Protein AF-A0A3B0UXK5-F1 (afdb_monomer)

Mean predicted aligned error: 5.71 Å

Foldseek 3Di:
DWDKDKDKDKDFQAPVPQPDDDPVNVPDDGLHLCSCVVVVVVCVVVQKDWDDKDFFDQDPVRDTDDDDPDDDDDDGRIMIIMIMGTD

Solvent-accessible surface area (backbone atoms only — not comparable to full-atom values): 5390 Å² total; per-residue (Å²): 133,92,54,74,45,75,49,77,48,79,49,57,17,24,59,90,71,39,89,77,77,47,82,76,57,69,78,49,60,65,54,33,68,73,45,33,47,67,61,52,50,57,40,40,77,72,57,39,42,83,77,44,76,40,83,42,47,70,46,99,81,74,43,74,62,79,71,82,97,64,96,66,90,81,86,73,46,31,27,47,34,36,29,37,29,79,109

pLDDT: mean 86.7, std 11.91, range [57.19, 98.44]

Structure (mmCIF, N/CA/C/O backbone):
data_AF-A0A3B0UXK5-F1
#
_entry.id   AF-A0A3B0UXK5-F1
#
loop_
_atom_site.group_PDB
_atom_site.id
_atom_site.type_symbol
_atom_site.label_atom_id
_atom_site.label_alt_id
_atom_site.label_comp_id
_atom_site.label_asym_id
_atom_site.label_entity_id
_atom_site.label_seq_id
_atom_site.pdbx_PDB_ins_code
_atom_site.Cartn_x
_atom_site.Cartn_y
_atom_site.Cartn_z
_atom_site.occupancy
_atom_site.B_iso_or_equiv
_atom_site.auth_seq_id
_atom_site.auth_comp_id
_atom_site.auth_asym_id
_atom_site.auth_atom_id
_atom_site.pdbx_PDB_model_num
ATOM 1 N N . MET A 1 1 ? -24.556 3.604 16.473 1.00 73.31 1 MET A N 1
ATOM 2 C CA . MET A 1 1 ? -24.014 3.817 15.112 1.00 73.31 1 MET A CA 1
ATOM 3 C C . MET A 1 1 ? -22.704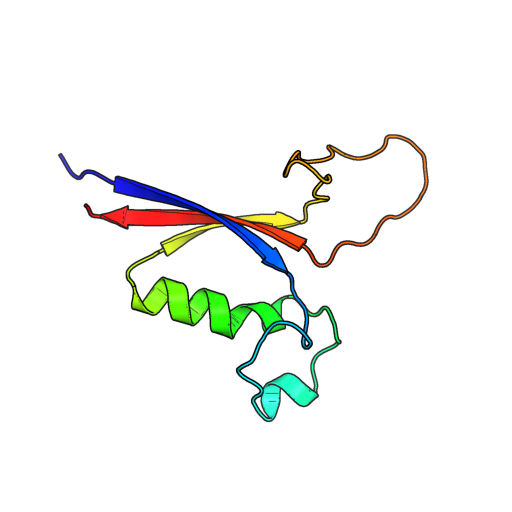 3.066 15.022 1.00 73.31 1 MET A C 1
ATOM 5 O O . MET A 1 1 ? -22.004 3.016 16.026 1.00 73.31 1 MET A O 1
ATOM 9 N N . GLN A 1 2 ? -22.400 2.461 13.879 1.00 88.75 2 GLN A N 1
ATOM 10 C CA . GLN A 1 2 ? -21.125 1.774 13.679 1.00 88.75 2 GLN A CA 1
ATOM 11 C C . GLN A 1 2 ? -19.985 2.802 13.619 1.00 88.75 2 GLN A C 1
ATOM 13 O O . GLN A 1 2 ? -20.108 3.801 12.910 1.00 88.75 2 GLN A O 1
ATOM 18 N N . GLN A 1 3 ? -18.916 2.573 14.386 1.00 94.50 3 GLN A N 1
ATOM 19 C CA . GLN A 1 3 ? -17.688 3.372 14.357 1.00 94.50 3 GLN A CA 1
ATOM 20 C C . GLN A 1 3 ? -16.623 2.664 13.512 1.00 94.50 3 GLN A C 1
ATOM 22 O O . GLN A 1 3 ? -16.636 1.437 13.389 1.00 94.50 3 GLN A O 1
ATOM 27 N N . TRP A 1 4 ? -15.747 3.455 12.895 1.00 97.00 4 TRP A N 1
ATOM 28 C CA . TRP A 1 4 ? -14.702 2.977 11.995 1.00 97.00 4 TRP A CA 1
ATOM 29 C C . TRP A 1 4 ? -13.342 3.492 12.447 1.00 97.00 4 TRP A C 1
ATOM 31 O O . TRP A 1 4 ? -13.182 4.682 12.719 1.00 97.00 4 TRP A O 1
ATOM 41 N N . GLU A 1 5 ? -12.363 2.597 12.454 1.00 97.81 5 GLU A N 1
ATOM 42 C CA . GLU A 1 5 ? -10.946 2.931 12.528 1.00 97.81 5 GLU A CA 1
ATOM 43 C C . GLU A 1 5 ? -10.380 2.987 11.102 1.00 97.81 5 GLU A C 1
ATOM 45 O O . GLU A 1 5 ? -10.740 2.154 10.266 1.00 97.81 5 GLU A O 1
ATOM 50 N N . TYR A 1 6 ? -9.503 3.954 10.821 1.00 97.88 6 TYR A N 1
ATOM 51 C CA . TYR A 1 6 ? -8.861 4.132 9.515 1.00 97.88 6 TYR A CA 1
ATOM 52 C C . TYR A 1 6 ? -7.346 3.987 9.623 1.00 97.88 6 TYR A C 1
ATOM 54 O O . TYR A 1 6 ? -6.740 4.422 10.601 1.00 97.88 6 TYR A O 1
ATOM 62 N N . LEU A 1 7 ? -6.740 3.427 8.579 1.00 97.69 7 LEU A N 1
ATOM 63 C CA . LEU A 1 7 ? -5.298 3.254 8.450 1.00 97.69 7 LEU A CA 1
ATOM 64 C C . LEU A 1 7 ? -4.851 3.706 7.060 1.00 97.69 7 LEU A C 1
ATOM 66 O O . LEU A 1 7 ? -5.365 3.226 6.053 1.00 97.69 7 LEU A O 1
ATOM 70 N N . THR A 1 8 ? -3.879 4.613 7.000 1.00 96.19 8 THR A N 1
ATOM 71 C CA . THR A 1 8 ? -3.276 5.095 5.750 1.00 96.19 8 THR A CA 1
ATOM 72 C C . THR A 1 8 ? -1.806 4.717 5.706 1.00 96.19 8 THR A C 1
ATOM 74 O O . THR A 1 8 ? -1.083 4.994 6.662 1.00 96.19 8 THR A O 1
ATOM 77 N N . LEU A 1 9 ? -1.357 4.101 4.615 1.00 94.69 9 LEU A N 1
ATOM 78 C CA . LEU A 1 9 ? 0.016 3.614 4.467 1.00 94.69 9 LEU A CA 1
ATOM 79 C C . LEU A 1 9 ? 0.504 3.788 3.030 1.00 94.69 9 LEU A C 1
ATOM 81 O O . LEU A 1 9 ? -0.275 3.673 2.081 1.00 94.69 9 LEU A O 1
ATOM 85 N N . PHE A 1 10 ? 1.811 3.982 2.871 1.00 94.06 10 PHE A N 1
ATOM 86 C CA . PHE A 1 10 ? 2.474 3.785 1.589 1.00 94.06 10 PHE A CA 1
ATOM 87 C C . PHE A 1 10 ? 2.964 2.343 1.495 1.00 94.06 10 PHE A C 1
ATOM 89 O O . PHE A 1 10 ? 3.718 1.886 2.352 1.00 94.06 10 PHE A O 1
ATOM 96 N N . ILE A 1 11 ? 2.538 1.632 0.455 1.00 93.69 11 ILE A N 1
ATOM 97 C CA . ILE A 1 11 ? 2.973 0.262 0.176 1.00 93.69 11 ILE A CA 1
ATOM 98 C C . ILE A 1 11 ? 3.777 0.280 -1.122 1.00 93.69 11 ILE A C 1
ATOM 100 O O . ILE A 1 11 ? 3.356 0.875 -2.116 1.00 93.69 11 ILE A O 1
ATOM 104 N N . GLU A 1 12 ? 4.955 -0.338 -1.107 1.00 93.44 12 GLU A N 1
ATOM 105 C CA . GLU A 1 12 ? 5.810 -0.457 -2.284 1.00 93.44 12 GLU A CA 1
ATOM 106 C C . GLU A 1 12 ? 5.643 -1.829 -2.940 1.00 93.44 12 GLU A C 1
ATOM 108 O O . GLU A 1 12 ? 5.861 -2.872 -2.321 1.00 93.44 12 GLU A O 1
ATOM 113 N N . ALA A 1 13 ? 5.301 -1.826 -4.225 1.00 93.00 13 ALA A N 1
ATOM 114 C CA . ALA A 1 13 ? 5.350 -2.999 -5.075 1.00 93.00 13 ALA A CA 1
ATOM 115 C C . ALA A 1 13 ? 6.810 -3.326 -5.396 1.00 93.00 13 ALA A C 1
ATOM 117 O O . ALA A 1 13 ? 7.361 -2.817 -6.369 1.00 93.00 13 ALA A O 1
ATOM 118 N N . SER A 1 14 ? 7.454 -4.145 -4.565 1.00 91.06 14 SER A N 1
ATOM 119 C CA . SER A 1 14 ? 8.804 -4.642 -4.825 1.00 91.06 14 SER A CA 1
ATOM 120 C C . SER A 1 14 ? 8.997 -6.061 -4.304 1.00 91.06 14 SER A C 1
ATOM 122 O O . SER A 1 14 ? 8.680 -6.356 -3.149 1.00 91.06 14 SER A O 1
ATOM 124 N N . LYS A 1 15 ? 9.607 -6.918 -5.131 1.00 87.12 15 LYS A N 1
ATOM 125 C CA . LYS A 1 15 ? 10.104 -8.234 -4.697 1.00 87.12 15 LYS A CA 1
ATOM 126 C C . LYS A 1 15 ? 11.113 -8.130 -3.546 1.00 87.12 15 LYS A C 1
ATOM 128 O O . LYS A 1 15 ? 11.212 -9.040 -2.734 1.00 87.12 15 LYS A O 1
ATOM 133 N N . ASP A 1 16 ? 11.844 -7.023 -3.442 1.00 83.12 16 ASP A N 1
ATOM 134 C CA . ASP A 1 16 ? 12.878 -6.851 -2.413 1.00 83.12 16 ASP A CA 1
ATOM 135 C C . ASP A 1 16 ? 12.283 -6.606 -1.015 1.00 83.12 16 ASP A C 1
ATOM 137 O O . ASP A 1 16 ? 12.950 -6.827 -0.008 1.00 83.12 16 ASP A O 1
ATOM 141 N N . VAL A 1 17 ? 11.028 -6.145 -0.954 1.00 73.31 17 VAL A N 1
ATOM 142 C CA . VAL A 1 17 ? 10.337 -5.780 0.292 1.00 73.31 17 VAL A CA 1
ATOM 143 C C . VAL A 1 17 ? 9.426 -6.912 0.779 1.00 73.31 17 VAL A C 1
ATOM 145 O O . VAL A 1 17 ? 9.277 -7.108 1.986 1.00 73.31 17 VAL A O 1
ATOM 148 N N . SER A 1 18 ? 8.827 -7.696 -0.127 1.00 64.56 18 SER A N 1
ATOM 149 C CA . SER A 1 18 ? 7.951 -8.802 0.267 1.00 64.56 18 SER A CA 1
ATOM 150 C C . SER A 1 18 ? 8.769 -10.024 0.703 1.00 64.56 18 SER A C 1
ATOM 152 O O . SER A 1 18 ? 9.293 -10.763 -0.126 1.00 64.56 18 SER A O 1
ATOM 154 N N . MET A 1 19 ? 8.837 -10.295 2.009 1.00 57.19 19 MET A N 1
ATOM 155 C CA . MET A 1 19 ? 9.481 -11.509 2.542 1.00 57.19 19 MET A CA 1
ATOM 156 C C . MET A 1 19 ? 8.739 -12.814 2.189 1.00 57.19 19 MET A C 1
ATOM 158 O O . MET A 1 19 ? 9.276 -13.900 2.393 1.00 57.19 19 MET A O 1
ATOM 162 N N . ALA A 1 20 ? 7.513 -12.731 1.667 1.00 58.84 20 ALA A N 1
ATOM 163 C CA . ALA A 1 20 ? 6.715 -13.883 1.260 1.00 58.84 20 ALA A CA 1
ATOM 164 C C . ALA A 1 20 ? 6.911 -14.167 -0.236 1.00 58.84 20 ALA A C 1
ATOM 166 O O . ALA A 1 20 ? 6.070 -13.841 -1.071 1.00 58.84 20 ALA A O 1
ATOM 167 N N . TYR A 1 21 ? 8.056 -14.759 -0.566 1.00 59.47 21 TYR A N 1
ATOM 168 C CA . TYR A 1 21 ? 8.307 -15.313 -1.892 1.00 59.47 21 TYR A CA 1
ATOM 169 C C . TYR A 1 21 ? 7.518 -16.616 -2.063 1.00 59.47 21 TYR A C 1
ATOM 171 O O . TYR A 1 21 ? 7.740 -17.585 -1.338 1.00 59.47 21 TYR A O 1
ATOM 179 N N . THR A 1 22 ? 6.609 -16.655 -3.035 1.00 65.88 22 THR A N 1
ATOM 180 C CA . THR A 1 22 ? 5.997 -17.898 -3.536 1.00 65.88 22 THR A CA 1
ATOM 181 C C . THR A 1 22 ? 6.534 -18.208 -4.934 1.00 65.88 22 THR A C 1
ATOM 183 O O . THR A 1 22 ? 6.996 -17.305 -5.631 1.00 65.88 22 THR A O 1
ATOM 186 N N . ALA A 1 23 ? 6.447 -19.459 -5.395 1.00 62.88 23 ALA A N 1
ATOM 187 C CA . ALA A 1 23 ? 6.837 -19.814 -6.768 1.00 62.88 23 ALA A CA 1
ATOM 188 C C . ALA A 1 23 ? 6.070 -18.989 -7.826 1.00 62.88 23 ALA A C 1
ATOM 190 O O . ALA A 1 23 ? 6.613 -18.629 -8.867 1.00 62.88 23 ALA A O 1
ATOM 191 N N . GLU A 1 24 ? 4.825 -18.605 -7.530 1.00 67.56 24 GLU A N 1
ATOM 192 C CA . GLU A 1 24 ? 4.026 -17.721 -8.388 1.00 67.56 24 GLU A CA 1
ATOM 193 C C . GLU A 1 24 ? 4.623 -16.305 -8.483 1.00 67.56 24 GLU A C 1
ATOM 195 O O . GLU A 1 24 ? 4.606 -15.694 -9.553 1.00 67.56 24 GLU A O 1
ATOM 200 N N . SER A 1 25 ? 5.245 -15.811 -7.404 1.00 68.69 25 SER A N 1
ATOM 201 C CA . SER A 1 25 ? 5.921 -14.507 -7.373 1.00 68.69 25 SER A CA 1
ATOM 202 C C . SER A 1 25 ? 7.205 -14.450 -8.216 1.00 68.69 25 SER A C 1
ATOM 204 O O . SER A 1 25 ? 7.628 -13.364 -8.626 1.00 68.69 25 SER A O 1
ATOM 206 N N . GLU A 1 26 ? 7.821 -15.593 -8.544 1.00 73.88 26 GLU A N 1
ATOM 207 C CA . GLU A 1 26 ? 9.044 -15.635 -9.358 1.00 73.88 26 GLU A CA 1
ATOM 208 C C . GLU A 1 26 ? 8.798 -15.124 -10.781 1.00 73.88 26 GLU A C 1
ATOM 210 O O . GLU A 1 26 ? 9.628 -14.394 -11.324 1.00 73.88 26 GLU A O 1
ATOM 215 N N . THR A 1 27 ? 7.616 -15.404 -11.335 1.00 85.69 27 THR A N 1
ATOM 216 C CA . THR A 1 27 ? 7.225 -14.998 -12.697 1.00 85.69 27 THR A CA 1
ATOM 217 C C . THR A 1 27 ? 6.860 -13.518 -12.831 1.00 85.69 27 THR A C 1
ATOM 219 O O . THR A 1 27 ? 6.859 -12.980 -13.938 1.00 85.69 27 THR A O 1
ATOM 222 N N . LEU A 1 28 ? 6.579 -12.831 -11.720 1.00 87.19 28 LEU A N 1
ATOM 223 C CA . LEU A 1 28 ? 6.195 -11.421 -11.738 1.00 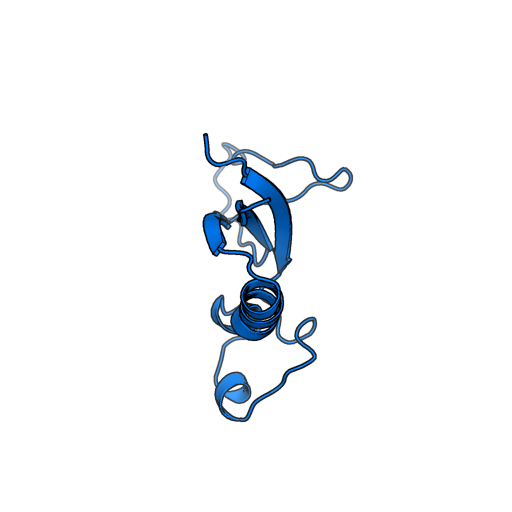87.19 28 LEU A CA 1
ATOM 224 C C . LEU A 1 28 ? 7.378 -10.515 -12.106 1.00 87.19 28 LEU A C 1
ATOM 226 O O . LEU A 1 28 ? 8.535 -10.812 -11.806 1.00 87.19 28 LEU A O 1
ATOM 230 N N . ALA A 1 29 ? 7.103 -9.349 -12.691 1.00 91.50 29 ALA A N 1
ATOM 231 C CA . ALA A 1 29 ? 8.112 -8.298 -12.805 1.00 91.50 29 ALA A CA 1
ATOM 232 C C . ALA A 1 29 ? 8.508 -7.769 -11.411 1.00 91.50 29 ALA A C 1
ATOM 234 O O . ALA A 1 29 ? 7.714 -7.825 -10.472 1.00 91.50 29 ALA A O 1
ATOM 235 N N . ARG A 1 30 ? 9.725 -7.218 -11.269 1.00 90.31 30 ARG A N 1
ATOM 236 C CA . ARG A 1 30 ? 10.262 -6.734 -9.976 1.00 90.31 30 ARG A CA 1
ATOM 237 C C . ARG A 1 30 ? 9.316 -5.779 -9.240 1.00 90.31 30 ARG A C 1
ATOM 239 O O . ARG A 1 30 ? 9.217 -5.869 -8.022 1.00 90.31 30 ARG A O 1
ATOM 246 N N . PHE A 1 31 ? 8.639 -4.904 -9.987 1.00 92.94 31 PHE A N 1
ATOM 247 C CA . PHE A 1 31 ? 7.733 -3.876 -9.464 1.00 92.94 31 PHE A CA 1
ATOM 248 C C . PHE A 1 31 ? 6.262 -4.119 -9.840 1.00 92.94 31 PHE A C 1
ATOM 250 O O . PHE A 1 31 ? 5.479 -3.181 -9.985 1.00 92.94 31 PHE A O 1
ATOM 257 N N . SER A 1 32 ? 5.888 -5.381 -10.074 1.00 92.31 32 SER A N 1
ATOM 258 C CA . SER A 1 32 ? 4.506 -5.747 -10.394 1.00 92.31 32 SER A CA 1
ATOM 259 C C . SER A 1 32 ? 3.602 -5.469 -9.186 1.00 92.31 32 SER A C 1
ATOM 261 O O . SER A 1 32 ? 3.947 -5.913 -8.097 1.00 92.31 32 SER A O 1
ATOM 263 N N . PRO A 1 33 ? 2.431 -4.820 -9.320 1.00 92.06 33 PRO A N 1
ATOM 264 C CA . PRO A 1 33 ? 1.572 -4.515 -8.169 1.00 92.06 33 PRO A CA 1
ATOM 265 C C . PRO A 1 33 ? 1.173 -5.739 -7.326 1.00 92.06 33 PRO A C 1
ATOM 267 O O . PRO A 1 33 ? 0.987 -5.634 -6.116 1.00 92.06 33 PRO A O 1
ATOM 270 N N . GLN A 1 34 ? 1.103 -6.918 -7.948 1.00 91.12 34 GLN A N 1
ATOM 271 C CA . GLN A 1 34 ? 0.838 -8.201 -7.295 1.00 91.12 34 GLN A CA 1
ATOM 272 C C . GLN A 1 34 ? 1.877 -8.554 -6.217 1.00 91.12 34 GLN A C 1
ATOM 274 O O . GLN A 1 34 ? 1.565 -9.309 -5.302 1.00 91.12 34 GLN A O 1
ATOM 279 N N . THR A 1 35 ? 3.088 -7.982 -6.249 1.00 91.19 35 THR A N 1
ATOM 280 C CA . THR A 1 35 ? 4.083 -8.207 -5.188 1.00 91.19 35 THR A CA 1
ATOM 281 C C . THR A 1 35 ? 3.660 -7.604 -3.842 1.00 91.19 35 THR A C 1
ATOM 283 O O . THR A 1 35 ? 4.275 -7.907 -2.826 1.00 91.19 35 THR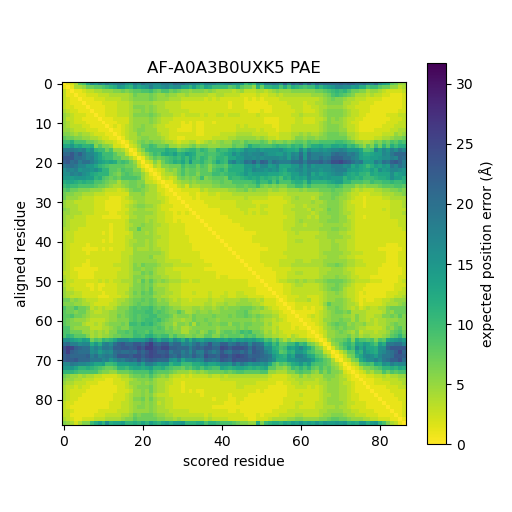 A O 1
ATOM 286 N N . MET A 1 36 ? 2.617 -6.764 -3.798 1.00 91.31 36 MET A N 1
ATOM 287 C CA . MET A 1 36 ? 2.055 -6.219 -2.554 1.00 91.31 36 MET A CA 1
ATOM 288 C C . MET A 1 36 ? 1.036 -7.146 -1.8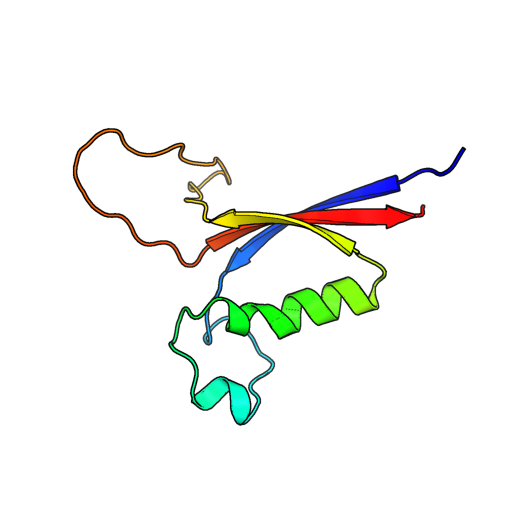82 1.00 91.31 36 MET A C 1
ATO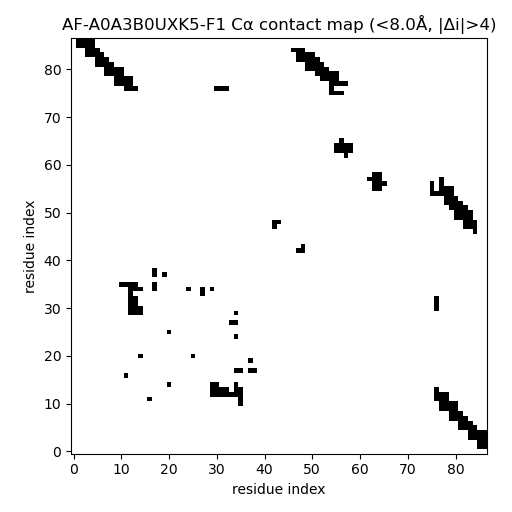M 290 O O . MET A 1 36 ? 0.680 -6.898 -0.729 1.00 91.31 36 MET A O 1
ATOM 294 N N . MET A 1 37 ? 0.570 -8.203 -2.564 1.00 91.19 37 MET A N 1
ATOM 295 C CA . MET A 1 37 ? -0.468 -9.103 -2.039 1.00 91.19 37 MET A CA 1
ATOM 296 C C . MET A 1 37 ? -0.143 -9.649 -0.639 1.00 91.19 37 MET A C 1
ATOM 298 O O . MET A 1 37 ? -1.021 -9.562 0.211 1.00 91.19 37 MET A O 1
ATOM 302 N N . PRO A 1 38 ? 1.096 -10.073 -0.309 1.00 90.06 38 PRO A N 1
ATOM 303 C CA . PRO A 1 38 ? 1.394 -10.554 1.041 1.00 90.06 38 PRO A CA 1
ATOM 304 C C . PRO A 1 38 ? 1.141 -9.531 2.155 1.00 90.06 38 PRO A C 1
ATOM 306 O O . PRO A 1 38 ? 0.667 -9.885 3.233 1.00 90.06 38 PRO A O 1
ATOM 309 N N . GLU A 1 39 ? 1.449 -8.255 1.913 1.00 91.56 39 GLU A N 1
ATOM 310 C CA . GLU A 1 39 ? 1.195 -7.191 2.888 1.00 91.56 39 GLU A CA 1
ATOM 311 C C . GLU A 1 39 ? -0.303 -6.879 2.986 1.00 91.56 39 GLU A C 1
ATOM 313 O O . GLU A 1 39 ? -0.825 -6.674 4.083 1.00 91.56 39 GLU A O 1
ATOM 318 N N . MET A 1 40 ? -1.013 -6.910 1.855 1.00 92.62 40 MET A N 1
ATOM 319 C CA . MET A 1 40 ? -2.469 -6.752 1.817 1.00 92.62 40 MET A CA 1
ATOM 320 C C . MET A 1 40 ? -3.178 -7.889 2.563 1.00 92.62 40 MET A C 1
ATOM 322 O O . MET A 1 40 ? -4.056 -7.620 3.379 1.00 92.62 40 MET A O 1
ATOM 326 N N . ASP A 1 41 ? -2.746 -9.134 2.370 1.00 93.25 41 ASP A N 1
ATOM 327 C CA . ASP A 1 41 ? -3.271 -10.308 3.069 1.00 93.25 41 ASP A CA 1
ATOM 328 C C . ASP A 1 41 ? -2.992 -10.223 4.574 1.00 93.25 41 ASP A C 1
ATOM 330 O O . ASP A 1 41 ? -3.872 -10.490 5.396 1.00 93.25 41 ASP A O 1
ATOM 334 N N . ARG A 1 42 ? -1.791 -9.771 4.964 1.00 94.19 42 ARG A N 1
ATOM 335 C CA . ARG A 1 42 ? -1.430 -9.534 6.371 1.00 94.19 42 ARG A CA 1
ATOM 336 C C . ARG A 1 42 ? -2.332 -8.484 7.028 1.00 94.19 42 ARG A C 1
ATOM 338 O O . ARG A 1 42 ? -2.662 -8.619 8.209 1.00 94.19 42 ARG A O 1
ATOM 345 N N . LEU A 1 43 ? -2.707 -7.429 6.303 1.00 96.12 43 LEU A N 1
ATOM 346 C CA . LEU A 1 43 ? -3.648 -6.408 6.774 1.00 96.12 43 LEU A CA 1
ATOM 347 C C . LEU A 1 43 ? -5.080 -6.960 6.837 1.00 96.12 43 LEU A C 1
ATOM 349 O O . LEU A 1 43 ? -5.745 -6.791 7.862 1.00 96.12 43 LEU A O 1
ATOM 353 N N . GLY A 1 44 ? -5.511 -7.697 5.812 1.00 96.50 44 GLY A N 1
ATOM 354 C CA . GLY A 1 44 ? -6.808 -8.375 5.770 1.00 96.50 44 GLY A CA 1
ATOM 355 C C . GLY A 1 44 ? -7.006 -9.346 6.936 1.00 96.50 44 GLY A C 1
ATOM 356 O O . GLY A 1 44 ? -8.037 -9.313 7.604 1.00 96.50 44 GLY A O 1
ATOM 357 N N . ALA A 1 45 ? -5.975 -10.121 7.286 1.00 97.31 45 ALA A N 1
ATOM 358 C CA . ALA A 1 45 ? -5.981 -11.018 8.444 1.00 97.31 45 ALA A CA 1
ATOM 359 C C . ALA A 1 45 ? -6.162 -10.289 9.794 1.00 97.31 45 ALA A C 1
ATOM 361 O O . ALA A 1 45 ? -6.555 -10.902 10.784 1.00 97.31 45 ALA A O 1
ATOM 362 N N . LYS A 1 46 ? -5.902 -8.976 9.847 1.00 97.00 46 LYS A N 1
ATOM 363 C CA . LYS A 1 46 ? -6.126 -8.108 11.019 1.00 97.00 46 LYS A CA 1
ATOM 364 C C . LYS A 1 46 ? -7.476 -7.379 10.985 1.00 97.00 46 LYS A C 1
ATOM 366 O O . LYS A 1 46 ? -7.711 -6.493 11.812 1.00 97.00 46 LYS A O 1
ATOM 371 N N . GLY A 1 47 ? -8.337 -7.731 10.031 1.00 97.69 47 GLY A N 1
ATOM 372 C CA . GLY A 1 47 ? -9.658 -7.141 9.836 1.00 97.69 47 GLY A CA 1
ATOM 373 C C . GLY A 1 47 ? -9.660 -5.832 9.048 1.00 97.69 47 GLY A C 1
ATOM 374 O O . GLY A 1 47 ? -10.697 -5.178 9.005 1.00 97.69 47 GLY A O 1
ATOM 375 N N . TRP A 1 48 ? -8.535 -5.426 8.450 1.00 98.38 48 TRP A N 1
ATOM 376 C CA . TRP A 1 48 ? -8.482 -4.227 7.612 1.00 98.38 48 TRP A 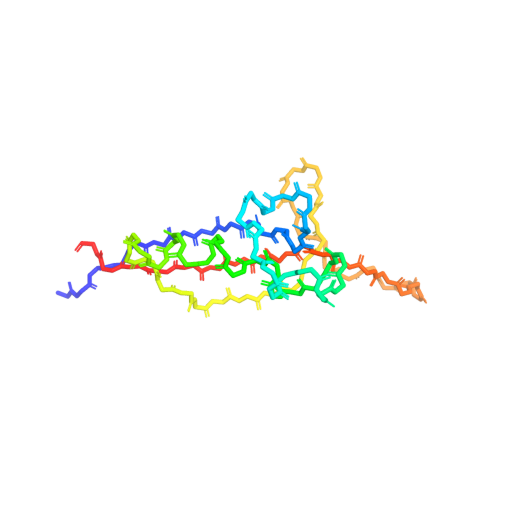CA 1
ATOM 377 C C . TRP A 1 48 ? -9.047 -4.496 6.215 1.00 98.38 48 TRP A C 1
ATOM 379 O O . TRP A 1 48 ? -8.613 -5.411 5.522 1.00 98.38 48 TRP A O 1
ATOM 389 N N . GLU A 1 49 ? -9.972 -3.649 5.778 1.00 97.88 49 GLU A N 1
ATOM 390 C CA . GLU A 1 49 ? -10.556 -3.641 4.437 1.00 97.88 49 GLU A CA 1
ATOM 391 C C . GLU A 1 49 ? -9.938 -2.498 3.622 1.00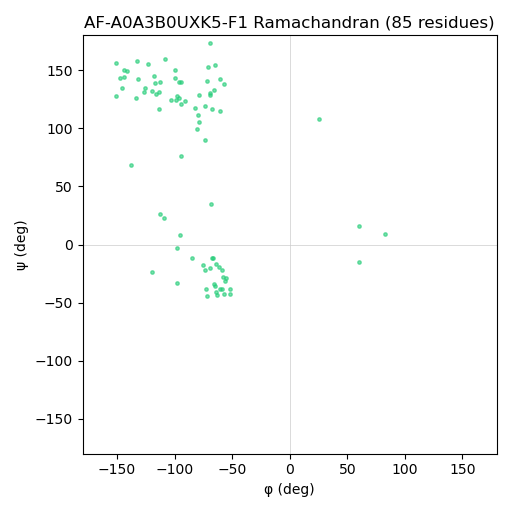 97.88 49 GLU A C 1
ATOM 393 O O . GLU A 1 49 ? -9.983 -1.345 4.054 1.00 97.88 49 GLU A O 1
ATOM 398 N N . LEU A 1 50 ? -9.361 -2.798 2.452 1.00 97.69 50 LEU A N 1
ATOM 399 C CA . LEU A 1 50 ? -8.841 -1.782 1.529 1.00 97.69 50 LEU A CA 1
ATOM 400 C C . LEU A 1 50 ? -10.004 -0.990 0.917 1.00 97.69 50 LEU A C 1
ATOM 402 O O . LEU A 1 50 ? -10.919 -1.579 0.348 1.00 97.69 50 LEU A O 1
ATOM 406 N N . VAL A 1 51 ? -9.944 0.341 0.984 1.00 97.62 51 VAL A N 1
ATOM 407 C CA . VAL A 1 51 ? -10.985 1.231 0.434 1.00 97.62 51 VAL A CA 1
ATOM 408 C C . VAL A 1 51 ? -10.483 2.188 -0.637 1.00 97.62 51 VAL A C 1
ATOM 410 O O . VAL A 1 51 ? -11.274 2.652 -1.453 1.00 97.62 51 VAL A O 1
ATOM 413 N N . HIS A 1 52 ? -9.185 2.492 -0.652 1.00 96.69 52 HIS A N 1
ATOM 414 C CA . HIS A 1 52 ? -8.574 3.335 -1.677 1.00 96.69 52 HIS A CA 1
ATOM 415 C C . HIS A 1 52 ? -7.141 2.903 -1.944 1.00 96.69 52 HIS A C 1
ATOM 417 O O . HIS A 1 52 ? -6.416 2.550 -1.015 1.00 96.69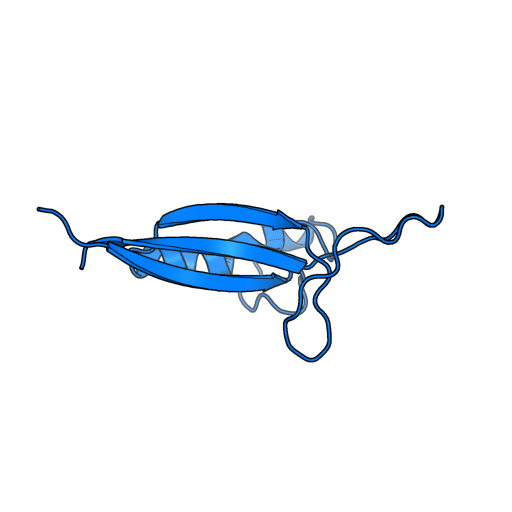 52 HIS A O 1
ATOM 423 N N . MET A 1 53 ? -6.730 2.980 -3.205 1.00 95.56 53 MET A N 1
ATOM 424 C CA . MET A 1 53 ? -5.371 2.693 -3.643 1.00 95.56 53 MET A CA 1
ATOM 425 C C . MET A 1 53 ? -5.055 3.527 -4.882 1.00 95.56 53 MET A C 1
ATOM 427 O O . MET A 1 53 ? -5.794 3.488 -5.864 1.00 95.56 53 MET A O 1
ATOM 431 N N . GLN A 1 54 ? -3.941 4.257 -4.855 1.00 92.94 54 GLN A N 1
ATOM 432 C CA . GLN A 1 54 ? -3.467 5.020 -6.011 1.00 92.94 54 GLN A CA 1
ATOM 433 C C . GLN A 1 54 ? -1.936 5.019 -6.094 1.00 92.94 54 GLN A C 1
ATOM 435 O O . GLN A 1 54 ? -1.284 5.091 -5.048 1.00 92.94 54 GLN A O 1
ATOM 440 N N . PRO A 1 55 ? -1.341 4.978 -7.300 1.00 92.12 55 PRO A N 1
ATOM 441 C CA . PRO A 1 55 ? 0.082 5.253 -7.469 1.00 92.12 55 PRO A CA 1
ATOM 442 C C . PRO A 1 55 ? 0.430 6.639 -6.915 1.00 92.12 55 PRO A C 1
ATOM 444 O O . PRO A 1 55 ? -0.313 7.599 -7.130 1.00 92.12 55 PRO A O 1
ATOM 447 N N . ALA A 1 56 ? 1.556 6.752 -6.215 1.00 90.81 56 ALA A N 1
ATOM 448 C CA . ALA A 1 56 ? 2.009 8.007 -5.627 1.00 90.81 56 ALA A CA 1
ATOM 449 C C . ALA A 1 56 ? 3.527 8.168 -5.742 1.00 90.81 56 ALA A C 1
ATOM 451 O O . ALA A 1 56 ? 4.290 7.199 -5.700 1.00 90.81 56 ALA A O 1
ATOM 452 N N . TYR A 1 57 ? 3.963 9.418 -5.843 1.00 89.94 57 TYR A N 1
ATOM 453 C CA . TYR A 1 57 ? 5.336 9.813 -5.557 1.00 89.94 57 TYR A CA 1
ATOM 454 C C . TYR A 1 57 ? 5.370 10.356 -4.140 1.00 89.94 57 TYR A C 1
ATOM 456 O O . TYR A 1 57 ? 4.562 11.217 -3.792 1.00 89.94 57 TYR A O 1
ATOM 464 N N . VAL A 1 58 ? 6.284 9.819 -3.340 1.00 87.12 58 VAL A N 1
ATOM 465 C CA . VAL A 1 58 ? 6.389 10.123 -1.915 1.00 87.12 58 VAL A CA 1
ATOM 466 C C . VAL A 1 58 ? 7.698 10.860 -1.692 1.00 87.12 58 VAL A C 1
ATOM 468 O O . VAL A 1 58 ? 8.773 10.318 -1.972 1.00 87.12 58 VAL A O 1
ATOM 471 N N . GLY A 1 59 ? 7.590 12.105 -1.242 1.00 85.94 59 GLY A N 1
ATOM 472 C CA . GLY A 1 59 ? 8.712 12.924 -0.826 1.00 85.94 59 GLY A CA 1
ATOM 473 C C . GLY A 1 59 ? 9.341 12.403 0.464 1.00 85.94 59 GLY A C 1
ATOM 474 O O . GLY A 1 59 ? 8.859 11.477 1.112 1.00 85.94 59 GLY A O 1
ATOM 475 N N . LYS A 1 60 ? 10.460 13.010 0.859 1.00 88.12 60 LYS A N 1
ATOM 476 C CA . LYS A 1 60 ? 11.195 12.610 2.071 1.00 88.12 60 LYS A CA 1
ATOM 477 C C . LYS A 1 60 ? 10.410 12.823 3.374 1.00 88.12 60 LYS A C 1
ATOM 479 O O . LYS A 1 60 ? 10.829 12.303 4.400 1.00 88.12 60 LYS A O 1
ATOM 484 N N . ASN A 1 61 ? 9.340 13.622 3.339 1.00 90.00 61 ASN A N 1
ATOM 485 C CA . ASN A 1 61 ? 8.495 13.924 4.491 1.00 90.00 61 ASN A CA 1
ATOM 486 C C . ASN A 1 61 ? 7.117 13.250 4.372 1.00 90.00 61 ASN A C 1
ATOM 488 O O . ASN A 1 61 ? 6.154 13.755 4.944 1.00 90.00 61 ASN A O 1
ATOM 492 N N . ASP A 1 62 ? 7.005 12.171 3.589 1.00 84.19 62 ASP A N 1
ATOM 493 C CA . ASP A 1 62 ? 5.737 11.497 3.272 1.00 84.19 62 ASP A CA 1
ATOM 494 C C . ASP A 1 62 ? 4.703 12.387 2.545 1.00 84.19 62 ASP A C 1
ATOM 496 O O . ASP A 1 62 ? 3.524 12.051 2.426 1.00 84.19 62 ASP A O 1
ATOM 500 N N . ASP A 1 63 ? 5.152 13.521 2.005 1.00 87.62 63 ASP A N 1
ATOM 501 C CA . ASP A 1 63 ? 4.373 14.412 1.158 1.00 87.62 63 ASP A CA 1
ATOM 502 C C . ASP A 1 63 ? 4.140 13.799 -0.232 1.00 87.62 63 ASP A C 1
ATOM 504 O O . ASP A 1 63 ? 5.017 13.155 -0.809 1.00 87.62 63 ASP A O 1
ATOM 508 N N . ILE A 1 64 ? 2.933 13.984 -0.775 1.00 85.56 64 ILE A N 1
ATOM 509 C CA . ILE A 1 64 ? 2.541 13.417 -2.069 1.00 85.56 64 ILE A CA 1
ATOM 510 C C . ILE A 1 64 ? 2.790 14.448 -3.165 1.00 85.56 64 ILE A C 1
ATOM 512 O O . ILE A 1 64 ? 2.198 15.529 -3.167 1.00 85.56 64 ILE A O 1
ATOM 516 N N . LEU A 1 65 ? 3.619 14.086 -4.141 1.00 82.75 65 LEU A N 1
ATOM 517 C CA . LEU A 1 65 ? 3.842 14.916 -5.318 1.00 82.75 65 LEU A CA 1
ATOM 518 C C . LEU A 1 65 ? 2.685 14.735 -6.313 1.00 82.75 65 LEU A C 1
ATOM 520 O O . LEU A 1 65 ? 2.514 13.683 -6.934 1.00 82.75 65 LEU A O 1
ATOM 524 N N . MET A 1 66 ? 1.892 15.794 -6.467 1.00 67.31 66 MET A N 1
ATOM 525 C CA . MET A 1 66 ? 0.835 15.902 -7.472 1.00 67.31 66 MET A CA 1
ATOM 526 C C . MET A 1 66 ? 1.482 16.282 -8.809 1.00 67.31 66 MET A C 1
ATOM 528 O O . MET A 1 66 ? 1.834 17.438 -8.991 1.00 67.31 66 MET A O 1
ATOM 532 N N . HIS A 1 67 ? 1.684 15.289 -9.682 1.00 68.00 67 HIS A N 1
ATOM 533 C CA . HIS A 1 67 ? 2.137 15.368 -11.084 1.00 68.00 67 HIS A CA 1
ATOM 534 C C . HIS A 1 67 ? 2.980 16.603 -11.476 1.00 68.00 67 HIS A C 1
ATOM 536 O O . HIS A 1 67 ? 2.450 17.696 -11.675 1.00 68.00 67 HIS A O 1
ATOM 542 N N . GLU A 1 68 ? 4.285 16.420 -11.708 1.00 61.00 68 GLU A N 1
ATOM 543 C CA . GLU A 1 68 ? 5.105 17.459 -12.342 1.00 61.00 68 GLU A CA 1
ATOM 544 C C . GLU A 1 68 ? 4.560 17.774 -13.745 1.00 61.00 68 GLU A C 1
ATOM 546 O O . GLU A 1 68 ? 4.589 16.932 -14.641 1.00 61.00 68 GLU A O 1
ATOM 551 N N . GLY A 1 69 ? 4.065 18.998 -13.953 1.00 57.38 69 GLY A N 1
ATOM 552 C CA . GLY A 1 69 ? 3.508 19.491 -15.222 1.00 57.38 69 GLY A CA 1
ATOM 553 C C . GLY A 1 69 ? 4.527 19.669 -16.358 1.00 57.38 69 GLY A C 1
ATOM 554 O O . GLY A 1 69 ? 4.401 20.600 -17.149 1.00 57.38 69 GLY A O 1
ATOM 555 N N . GLY A 1 70 ? 5.548 18.816 -16.445 1.00 62.34 70 GLY A N 1
ATOM 556 C CA . GLY A 1 70 ? 6.712 18.996 -17.309 1.00 62.34 70 GLY A CA 1
ATOM 557 C C . GLY A 1 70 ? 7.157 17.718 -18.013 1.00 62.34 70 GLY A C 1
ATOM 558 O O . GLY A 1 70 ? 8.229 17.216 -17.718 1.00 62.34 70 GLY A O 1
ATOM 559 N N . GLY A 1 71 ? 6.356 17.205 -18.954 1.00 68.06 71 GLY A N 1
ATOM 560 C CA . GLY A 1 71 ? 6.771 16.390 -20.117 1.00 68.06 71 GLY A CA 1
ATOM 561 C C . GLY A 1 71 ? 7.507 15.048 -19.923 1.00 68.06 71 GLY A C 1
ATOM 562 O O . GLY A 1 71 ? 7.578 14.274 -20.878 1.00 68.06 71 GLY A O 1
ATOM 563 N N . ILE A 1 72 ? 8.047 14.731 -18.746 1.00 71.19 72 ILE A N 1
ATOM 564 C CA . ILE A 1 72 ? 8.829 13.518 -18.487 1.00 71.19 72 ILE A CA 1
ATOM 565 C C . ILE A 1 72 ? 7.911 12.449 -17.897 1.00 71.19 72 ILE A C 1
ATOM 567 O O . ILE A 1 72 ? 7.237 12.660 -16.890 1.00 71.19 72 ILE A O 1
ATOM 571 N N . ARG A 1 73 ? 7.896 11.264 -18.519 1.00 72.94 73 ARG A N 1
ATOM 572 C CA . ARG A 1 73 ? 7.214 10.093 -17.957 1.00 72.94 73 ARG A CA 1
ATOM 573 C C . ARG A 1 73 ? 7.947 9.656 -16.694 1.00 72.94 73 ARG A C 1
ATOM 575 O O . ARG A 1 73 ? 9.099 9.235 -16.774 1.00 72.94 73 ARG A O 1
ATOM 582 N N . GLN A 1 74 ? 7.267 9.719 -15.559 1.00 79.19 74 GLN A N 1
ATOM 583 C CA . GLN A 1 74 ? 7.759 9.158 -14.309 1.00 7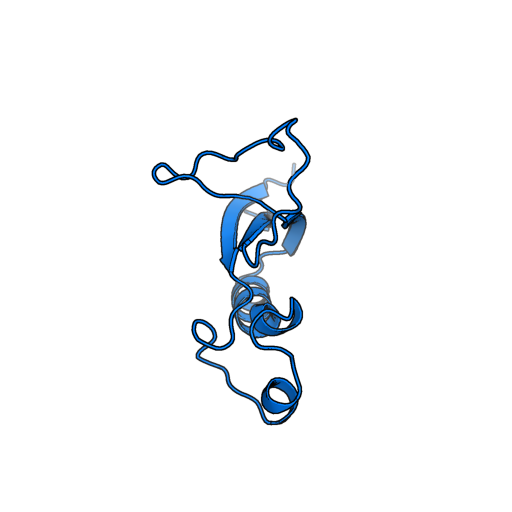9.19 74 GLN A CA 1
ATOM 584 C C . GLN A 1 74 ? 7.090 7.799 -14.062 1.00 79.19 74 GLN A C 1
ATOM 586 O O . GLN A 1 74 ? 5.901 7.622 -14.347 1.00 79.19 74 GLN A O 1
ATOM 591 N N . TRP A 1 75 ? 7.851 6.856 -13.507 1.00 87.38 75 TRP A N 1
ATOM 592 C CA . TRP A 1 75 ? 7.357 5.559 -13.045 1.00 87.38 75 TRP A CA 1
ATOM 593 C C . TRP A 1 75 ? 7.460 5.488 -11.520 1.00 87.38 75 TRP A C 1
ATOM 595 O O . TRP A 1 75 ? 8.467 5.911 -10.955 1.00 87.38 75 TRP A O 1
ATOM 605 N N . THR A 1 76 ? 6.452 4.917 -10.860 1.00 90.62 76 THR A N 1
ATOM 606 C CA . THR A 1 76 ? 6.470 4.652 -9.415 1.00 90.62 76 THR A CA 1
ATOM 607 C C . THR A 1 76 ? 6.036 3.219 -9.133 1.00 90.62 76 THR A C 1
ATOM 609 O O . THR A 1 76 ? 5.145 2.686 -9.796 1.00 90.62 76 THR A O 1
ATOM 612 N N . SER A 1 77 ? 6.673 2.601 -8.143 1.00 93.56 77 SER A N 1
ATOM 613 C CA . SER A 1 77 ? 6.263 1.341 -7.518 1.00 93.56 77 SER A CA 1
ATOM 614 C C . SER A 1 77 ? 5.495 1.570 -6.211 1.00 93.56 77 SER A C 1
ATOM 616 O O . SER A 1 77 ? 5.057 0.608 -5.588 1.00 93.56 77 SER A O 1
ATOM 618 N N . LYS A 1 78 ? 5.336 2.824 -5.768 1.00 93.50 78 LYS A N 1
ATOM 619 C CA . LYS A 1 78 ? 4.716 3.171 -4.485 1.00 93.50 78 LYS A CA 1
ATOM 620 C C . LYS A 1 78 ? 3.245 3.521 -4.650 1.00 93.50 78 LYS A C 1
ATOM 622 O O . LYS A 1 78 ? 2.859 4.243 -5.570 1.00 93.50 78 LYS A O 1
ATOM 627 N N . TYR A 1 79 ? 2.446 3.051 -3.702 1.00 94.19 79 TYR A N 1
ATOM 628 C CA . TYR A 1 79 ? 1.005 3.244 -3.668 1.00 94.19 79 TYR A CA 1
ATOM 629 C C . TYR A 1 79 ? 0.579 3.831 -2.332 1.00 94.19 79 TYR A C 1
ATOM 631 O O . TYR A 1 79 ? 0.941 3.308 -1.281 1.00 94.19 79 TYR A O 1
ATOM 639 N N . PHE A 1 80 ? -0.230 4.886 -2.373 1.00 95.19 80 PHE A N 1
ATOM 640 C CA . PHE A 1 80 ? -0.955 5.357 -1.200 1.00 95.19 80 PHE A CA 1
ATOM 641 C C . PHE A 1 80 ? -2.222 4.518 -1.038 1.00 95.19 80 PHE A C 1
ATOM 643 O O . PHE A 1 80 ? -3.077 4.514 -1.928 1.00 95.19 80 PHE A O 1
ATOM 650 N N . CYS A 1 81 ? -2.321 3.799 0.078 1.00 96.56 81 CYS A N 1
ATOM 651 C CA . CYS A 1 81 ? -3.426 2.902 0.387 1.00 96.56 81 CYS A CA 1
ATOM 652 C C . CYS A 1 81 ? -4.169 3.379 1.637 1.00 96.56 81 CYS A C 1
ATOM 654 O O . CYS A 1 81 ? -3.550 3.776 2.628 1.00 96.56 81 CYS A O 1
ATOM 656 N N . VAL A 1 82 ? -5.497 3.299 1.601 1.00 97.75 82 VAL A N 1
ATOM 657 C CA . VAL A 1 82 ? -6.375 3.594 2.737 1.00 97.75 82 VAL A CA 1
ATOM 658 C C . VAL A 1 82 ? -7.173 2.347 3.068 1.00 97.75 82 VAL A C 1
ATOM 660 O O . VAL A 1 82 ? -7.771 1.733 2.183 1.00 97.75 82 VAL A O 1
ATOM 663 N N . PHE A 1 83 ? -7.208 2.008 4.349 1.00 98.44 83 PHE A N 1
ATOM 664 C CA . PHE A 1 83 ? -7.949 0.887 4.899 1.00 98.44 83 PHE A CA 1
ATOM 665 C C . PHE A 1 83 ? -8.917 1.364 5.981 1.00 98.44 83 PHE A C 1
ATOM 667 O O . PHE A 1 83 ? -8.687 2.390 6.626 1.00 98.44 83 PHE A O 1
ATOM 674 N N . LYS A 1 84 ? -9.977 0.590 6.210 1.00 98.12 84 LYS A N 1
ATOM 675 C CA . LYS A 1 84 ? -10.905 0.770 7.333 1.00 98.12 84 LYS A CA 1
ATOM 676 C C . LYS A 1 84 ? -11.166 -0.557 8.044 1.00 98.12 84 LYS A C 1
ATOM 678 O O . LYS A 1 84 ? -11.031 -1.615 7.434 1.00 98.12 84 LYS A O 1
ATOM 683 N N . ARG A 1 85 ? -11.603 -0.505 9.299 1.00 97.62 85 ARG A N 1
ATOM 684 C CA . ARG A 1 85 ? -12.209 -1.647 10.004 1.00 97.62 85 ARG A CA 1
ATOM 685 C C . ARG A 1 85 ? -13.206 -1.180 11.068 1.00 97.62 85 ARG A C 1
ATOM 687 O O . ARG A 1 85 ? -13.090 -0.038 11.520 1.00 97.62 85 ARG A O 1
ATOM 694 N N . PRO A 1 86 ? -14.186 -2.007 11.468 1.00 96.12 86 PRO A N 1
ATOM 695 C CA . PRO A 1 86 ? -15.051 -1.685 12.598 1.00 96.12 86 PRO A CA 1
ATOM 696 C C . PRO A 1 86 ? -14.227 -1.540 13.884 1.00 96.12 86 PRO A C 1
ATOM 698 O O . PRO A 1 86 ? -13.261 -2.283 14.070 1.00 96.12 86 PRO A O 1
ATOM 701 N N . THR A 1 87 ? -14.606 -0.588 14.736 1.00 86.62 87 THR A N 1
ATOM 702 C CA . THR A 1 87 ? -14.039 -0.427 16.088 1.00 86.62 87 THR A CA 1
ATOM 703 C C . THR A 1 87 ? -14.632 -1.436 17.066 1.00 86.62 87 THR A C 1
ATOM 705 O O . THR A 1 87 ? -15.852 -1.702 16.958 1.00 86.62 87 THR A O 1
#

Radius of gyration: 15.01 Å; Cα contacts (8 Å, |Δi|>4): 125; chains: 1; bounding box: 37×39×36 Å

Organism: NCBI:txid652676

Sequence (87 aa):
MQQWEYLTLFIEASKDVSMAYTAESETLARFSPQTMMPEMDRLGAKGWELVHMQPAYVGKNDDILMHEGGGIRQWTSKYFCVFKRPT

Nearest PDB structures (foldseek):
  5bw5-assembly1_A  TM=4.010E-01  e=2.258E-01  Catenulispora acidiphila DSM 44928
  7o2e-assembly1_B  TM=5.861E-01  e=4.245E+00  Homo sapiens
  7o0p-assembly1_B  TM=4.889E-01  e=3.086E+00  Homo sapiens
  7oeg-assembly1_B  TM=4.827E-01  e=4.245E+00  Homo sapiens
  7o0m-assembly1_B  TM=4.938E-01  e=5.840E+00  Homo sapiens

Secondary structure (DSSP, 8-state):
---EEEEEEEEE--TTT-----HHHHTS-TT-GGGGHHHHHHHHTTTPEEEEEEE--B-TTS-B----SSSPPP---EEEEEEEEE-